Protein AF-A0A9P1DUN0-F1 (afdb_monomer_lite)

Organism: NCBI:txid2562237

Foldseek 3Di:
DLVVLCVVLVADPQGDAPPLLPPQPQLVPDDPQLNSLVRSLVSPPQFFKWWSQDGNVPIDTDSDPQDDQQAASTFMDGPVVSHTQFLCNLCVSLVHPLVPDPPSVVDDSNNSSRCSNPDHRPVVVVVVVVVVVVVVVVVPDDPVCPVVVVVVVPPPPPPPPDPPDPPDDDD

Structure (mmCIF, N/CA/C/O backbone):
data_AF-A0A9P1DUN0-F1
#
_entry.id   AF-A0A9P1DUN0-F1
#
loop_
_atom_site.group_PDB
_atom_site.id
_atom_site.type_symbol
_atom_site.label_atom_id
_atom_site.label_alt_id
_atom_site.label_comp_id
_atom_site.label_asym_id
_atom_site.label_entity_id
_atom_site.label_seq_id
_atom_site.pdbx_PDB_ins_code
_atom_site.Cartn_x
_atom_site.Cartn_y
_atom_site.Cartn_z
_atom_site.occupancy
_atom_site.B_iso_or_equiv
_atom_site.auth_seq_id
_atom_site.auth_comp_id
_atom_site.auth_asym_id
_atom_site.auth_atom_id
_atom_site.pdbx_PDB_model_num
ATOM 1 N N . MET A 1 1 ? -5.520 21.500 12.057 1.00 70.88 1 MET A N 1
ATOM 2 C CA . MET A 1 1 ? -5.064 20.528 11.037 1.00 70.88 1 MET A CA 1
ATOM 3 C C . MET A 1 1 ? -5.754 19.165 11.109 1.00 70.88 1 MET A C 1
ATOM 5 O O . MET A 1 1 ? -6.277 18.750 10.090 1.00 70.88 1 MET A O 1
ATOM 9 N N . HIS A 1 2 ? -5.785 18.433 12.238 1.00 80.19 2 HIS A N 1
ATOM 10 C CA . HIS A 1 2 ? -6.622 17.208 12.333 1.00 80.19 2 HIS A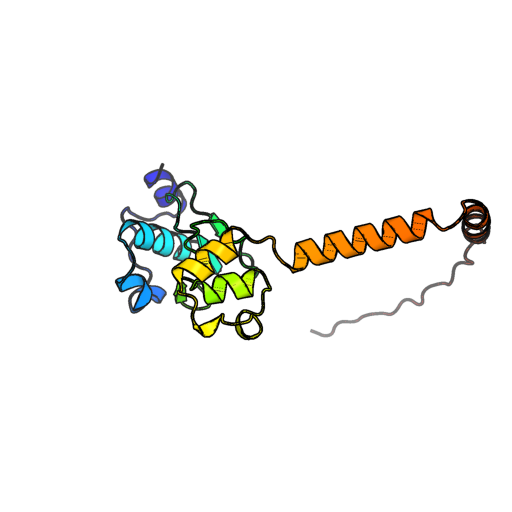 CA 1
ATOM 11 C C . HIS A 1 2 ? -8.112 17.552 12.454 1.00 80.19 2 HIS A C 1
ATOM 13 O O . HIS A 1 2 ? -8.942 16.948 11.783 1.00 80.19 2 HIS A O 1
ATOM 19 N N . MET A 1 3 ? -8.415 18.595 13.234 1.00 87.56 3 MET A N 1
ATOM 20 C CA . MET A 1 3 ? -9.764 19.146 13.386 1.00 87.56 3 MET A CA 1
ATOM 21 C C . MET A 1 3 ? -10.344 19.614 12.048 1.00 87.56 3 MET A C 1
ATOM 23 O O . MET A 1 3 ? -11.469 19.265 11.745 1.00 87.56 3 MET A O 1
ATOM 27 N N . ASP A 1 4 ? -9.552 20.293 11.215 1.00 88.12 4 ASP A N 1
ATOM 28 C CA . ASP A 1 4 ? -9.984 20.827 9.914 1.00 88.12 4 ASP A CA 1
ATOM 29 C C . ASP A 1 4 ? -10.473 19.704 8.979 1.00 88.12 4 ASP A C 1
ATOM 31 O O . ASP A 1 4 ? -11.461 19.857 8.270 1.00 88.12 4 ASP A O 1
ATOM 35 N N . LYS A 1 5 ? -9.811 18.536 9.014 1.00 84.81 5 LYS A N 1
ATOM 36 C CA . LYS A 1 5 ? -10.229 17.362 8.236 1.00 84.81 5 LYS A CA 1
ATOM 37 C C . LYS A 1 5 ? -11.506 16.727 8.791 1.00 84.81 5 LYS A C 1
ATOM 39 O O . LYS A 1 5 ? -12.336 16.246 8.029 1.00 84.81 5 LYS A O 1
ATOM 44 N N . CYS A 1 6 ? -11.662 16.725 10.113 1.00 87.88 6 CYS A N 1
ATOM 45 C CA . CYS A 1 6 ? -12.881 16.246 10.760 1.00 87.88 6 CYS A CA 1
ATOM 46 C C . CYS A 1 6 ? -14.061 17.184 10.478 1.00 87.88 6 CYS A C 1
ATOM 48 O O . CYS A 1 6 ? -15.152 16.712 10.191 1.00 87.88 6 CYS A O 1
ATOM 50 N N . GLU A 1 7 ? -13.823 18.496 10.468 1.00 91.56 7 GLU A N 1
ATOM 51 C CA . GLU A 1 7 ? -14.796 19.525 10.101 1.00 91.56 7 GLU A CA 1
ATOM 52 C C . GLU A 1 7 ? -15.233 19.391 8.635 1.00 91.56 7 GLU A C 1
ATOM 54 O O . GLU A 1 7 ? -16.431 19.389 8.366 1.00 91.56 7 GLU A O 1
ATOM 59 N N . GLU A 1 8 ? -14.294 19.170 7.705 1.00 89.12 8 GLU A N 1
ATOM 60 C CA . GLU A 1 8 ? -14.594 18.884 6.289 1.00 89.12 8 GLU A CA 1
ATOM 61 C C . GLU A 1 8 ? -15.512 17.659 6.132 1.00 89.12 8 GLU A C 1
ATOM 63 O O . GLU A 1 8 ? -16.424 17.652 5.305 1.00 89.12 8 GLU A O 1
ATOM 68 N N . LEU A 1 9 ? -15.283 16.625 6.945 1.00 87.31 9 LEU A N 1
ATOM 69 C CA . LEU A 1 9 ? -16.070 15.392 6.940 1.00 87.31 9 LEU A CA 1
ATOM 70 C C . LEU A 1 9 ? -17.333 15.470 7.815 1.00 87.31 9 LEU A C 1
ATOM 72 O O . LEU A 1 9 ? -18.130 14.533 7.804 1.00 87.31 9 LEU A O 1
ATOM 76 N N . GLY A 1 10 ? -17.533 16.563 8.558 1.00 92.12 10 GLY A N 1
ATOM 77 C CA . GLY A 1 10 ? -18.654 16.736 9.481 1.00 92.12 10 GLY A CA 1
ATOM 78 C C . GLY A 1 10 ? -18.648 15.767 10.668 1.00 92.12 10 GLY A C 1
ATOM 79 O O . GLY A 1 10 ? -19.717 15.387 11.143 1.00 92.12 10 GLY A O 1
ATOM 80 N N . VAL A 1 11 ? -17.470 15.343 11.137 1.00 91.88 11 VAL A N 1
ATOM 81 C CA . VAL A 1 11 ? -17.308 14.374 12.235 1.00 91.88 11 VAL A CA 1
ATOM 82 C C . VAL A 1 11 ? -16.568 14.968 13.432 1.00 91.88 11 VAL A C 1
ATOM 84 O O . VAL A 1 11 ? -15.770 15.895 13.301 1.00 91.88 11 VAL A O 1
ATOM 87 N N . SER A 1 12 ? -16.829 14.435 14.626 1.00 92.56 12 SER A N 1
ATOM 88 C CA . SER A 1 12 ? -16.103 14.803 15.843 1.00 92.56 12 SER A CA 1
ATOM 89 C C . SER A 1 12 ? -14.741 14.118 15.922 1.00 92.56 12 SER A C 1
ATOM 91 O O . SER A 1 12 ? -14.519 13.066 15.327 1.00 92.56 12 SER A O 1
ATOM 93 N N . TRP A 1 13 ? -13.830 14.708 16.699 1.00 88.62 13 TRP A N 1
ATOM 94 C CA . TRP A 1 13 ? -12.563 14.079 17.061 1.00 88.62 13 TRP A CA 1
ATOM 95 C C . TRP A 1 13 ? -12.610 13.549 18.506 1.00 88.62 13 TRP A C 1
ATOM 97 O O . TRP A 1 13 ? -12.984 14.315 19.400 1.00 88.62 13 TRP A O 1
ATOM 107 N N . PRO A 1 14 ? -12.164 12.307 18.775 1.00 90.25 14 PRO A N 1
ATOM 108 C CA . PRO A 1 14 ? -11.759 11.293 17.798 1.00 90.25 14 PRO A CA 1
ATOM 109 C C . PRO A 1 14 ? -12.959 10.790 16.972 1.00 90.25 14 PRO A C 1
ATOM 111 O O . PRO A 1 14 ? -14.091 10.864 17.451 1.00 90.25 14 PRO A O 1
ATOM 114 N N . PRO A 1 15 ? -12.727 10.300 15.741 1.00 91.81 15 PRO A N 1
ATOM 115 C CA . PRO A 1 15 ? -13.791 9.755 14.906 1.00 91.81 15 PRO A CA 1
ATOM 116 C C . PRO A 1 15 ? -14.387 8.503 15.556 1.00 91.81 15 PRO A C 1
ATOM 118 O O . PRO A 1 15 ? -13.647 7.635 16.034 1.00 91.81 15 PRO A O 1
ATOM 121 N N . ASP A 1 16 ? -15.712 8.378 15.518 1.00 94.44 16 ASP A N 1
ATOM 122 C CA . ASP A 1 16 ? -16.377 7.124 15.861 1.00 94.44 16 ASP A CA 1
ATOM 123 C C . ASP A 1 16 ? -15.936 6.014 14.899 1.00 94.44 16 ASP A C 1
ATOM 125 O O . ASP A 1 16 ? -15.639 6.257 13.725 1.00 94.44 16 ASP A O 1
ATOM 129 N N . VAL A 1 17 ? -15.873 4.777 15.397 1.00 95.81 1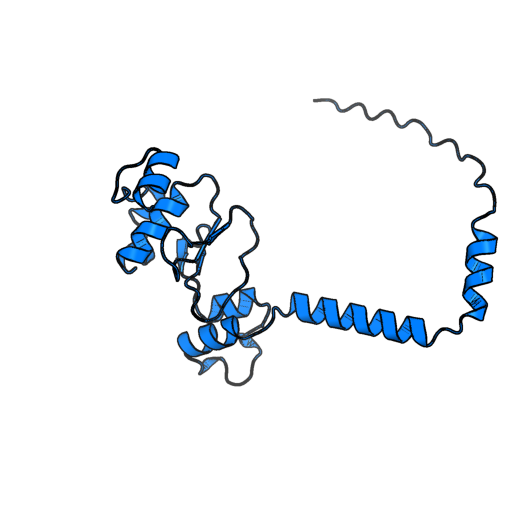7 VAL A N 1
ATOM 130 C CA . VAL A 1 17 ? -15.536 3.622 14.559 1.00 95.81 17 VAL A CA 1
ATOM 131 C C . VAL A 1 17 ? -16.726 3.336 13.643 1.00 95.81 17 VAL A C 1
ATOM 133 O O . VAL A 1 17 ? -17.807 3.046 14.153 1.00 95.81 17 VAL A O 1
ATOM 136 N N . PRO A 1 18 ? -16.562 3.377 12.308 1.00 94.94 18 PRO A N 1
ATOM 137 C CA . PRO A 1 18 ? -17.654 3.053 11.398 1.00 94.94 18 PRO A CA 1
ATOM 138 C C . PRO A 1 18 ? -18.168 1.630 11.634 1.00 94.94 18 PRO A C 1
ATOM 140 O O . PRO A 1 18 ? -17.373 0.722 11.875 1.00 94.94 18 PRO A O 1
ATOM 143 N N . GLU A 1 19 ? -19.478 1.415 11.492 1.00 94.38 19 GLU A N 1
ATOM 144 C CA . GLU A 1 19 ? -20.144 0.122 11.742 1.00 94.38 19 GLU A CA 1
ATOM 145 C C . GLU A 1 19 ? -19.462 -1.042 10.997 1.00 94.38 19 GLU A C 1
ATOM 147 O O . GLU A 1 19 ? -19.213 -2.110 11.555 1.00 94.38 19 GLU A O 1
ATOM 152 N N . VAL A 1 20 ? -19.030 -0.796 9.754 1.00 93.12 20 VAL A N 1
ATOM 153 C CA . VAL A 1 20 ? -18.321 -1.780 8.913 1.00 93.12 20 VAL A CA 1
ATOM 154 C C . VAL A 1 20 ? -16.971 -2.234 9.490 1.00 93.12 20 VAL A C 1
ATOM 156 O O . VAL A 1 20 ? -16.435 -3.264 9.083 1.00 93.12 20 VAL A O 1
ATOM 159 N N . LEU A 1 21 ? -16.408 -1.479 10.435 1.00 96.50 21 LEU A N 1
ATOM 160 C CA . LEU A 1 21 ? -15.127 -1.744 11.083 1.00 96.50 21 LEU A CA 1
ATOM 161 C C . LEU A 1 21 ? -15.243 -2.121 12.567 1.00 96.50 21 LEU A C 1
ATOM 163 O O . LEU A 1 21 ? -14.258 -2.600 13.133 1.00 96.50 21 LEU A O 1
ATOM 167 N N . GLU A 1 22 ? -16.409 -1.965 13.195 1.00 96.25 22 GLU A N 1
ATOM 168 C CA . GLU A 1 22 ? -16.604 -2.178 14.639 1.00 96.25 22 GLU A CA 1
ATOM 169 C C . GLU A 1 22 ? -16.184 -3.592 15.086 1.00 96.25 22 GLU A C 1
ATOM 171 O O . GLU A 1 22 ? -15.513 -3.799 16.105 1.00 96.25 22 GLU A O 1
ATOM 176 N N . ASN A 1 23 ? -16.492 -4.585 14.252 1.00 96.50 23 ASN A N 1
ATOM 177 C CA . ASN A 1 23 ? -16.172 -5.988 14.505 1.00 96.50 23 ASN A CA 1
ATOM 178 C C . ASN A 1 23 ? -14.863 -6.460 13.857 1.00 96.50 23 ASN A C 1
ATOM 180 O O . ASN A 1 23 ? -14.501 -7.631 13.983 1.00 96.50 23 ASN A O 1
ATOM 184 N N . ASN A 1 24 ? -14.111 -5.566 13.214 1.00 97.56 24 ASN A N 1
ATOM 185 C CA . ASN A 1 24 ? -12.894 -5.929 12.505 1.00 97.56 24 ASN A CA 1
ATOM 186 C C . ASN A 1 24 ? -11.743 -6.254 13.481 1.00 97.56 24 ASN A C 1
ATOM 188 O O . ASN A 1 24 ? -11.232 -5.388 14.194 1.00 97.56 24 ASN A O 1
ATOM 192 N N . ALA A 1 25 ? -11.306 -7.516 13.496 1.00 97.12 25 ALA A N 1
ATOM 193 C CA . ALA A 1 25 ? -10.245 -7.988 14.389 1.00 97.12 25 ALA A CA 1
ATOM 194 C C . ALA A 1 25 ? -8.893 -7.295 14.141 1.00 97.12 25 ALA A C 1
ATOM 196 O O . ALA A 1 25 ? -8.178 -6.984 15.093 1.00 97.12 25 ALA A O 1
ATOM 197 N N . TRP A 1 26 ? -8.560 -6.998 12.883 1.00 96.38 26 TRP A N 1
ATOM 198 C CA . TRP A 1 26 ? -7.312 -6.321 12.530 1.00 96.38 26 TRP A CA 1
ATOM 199 C C . TRP A 1 26 ? -7.295 -4.889 13.037 1.00 96.38 26 TRP A C 1
ATOM 201 O O . TRP A 1 26 ? -6.309 -4.471 13.649 1.00 96.38 26 TRP A O 1
ATOM 211 N N . LEU A 1 27 ? -8.406 -4.166 12.869 1.00 97.19 27 LEU A N 1
ATOM 212 C CA . LEU A 1 27 ? -8.515 -2.809 13.385 1.00 97.19 27 LEU A CA 1
ATOM 213 C C . LEU A 1 27 ? -8.341 -2.800 14.903 1.00 97.19 27 LEU A C 1
ATOM 215 O O . LEU A 1 27 ? -7.594 -1.973 15.406 1.00 97.19 27 LEU A O 1
ATOM 219 N N . LYS A 1 28 ? -8.929 -3.755 15.639 1.00 96.38 28 LYS A N 1
ATOM 220 C CA . LYS A 1 28 ? -8.780 -3.853 17.106 1.00 96.38 28 LYS A CA 1
ATOM 221 C C . LYS A 1 28 ? -7.317 -3.964 17.552 1.00 96.38 28 LYS A C 1
ATOM 223 O O . LYS A 1 28 ? -6.957 -3.364 18.568 1.00 96.38 28 LYS A O 1
ATOM 228 N N . THR A 1 29 ? -6.474 -4.645 16.775 1.00 95.62 29 THR A N 1
ATOM 229 C CA . THR A 1 29 ? -5.030 -4.784 17.051 1.00 95.62 29 THR A CA 1
ATOM 230 C C . THR A 1 29 ? -4.176 -3.593 16.608 1.00 95.62 29 THR A C 1
ATOM 232 O O . THR A 1 29 ? -3.023 -3.488 17.020 1.00 95.62 29 THR A O 1
ATOM 235 N N . ALA A 1 30 ? -4.717 -2.683 15.795 1.00 95.88 30 ALA A N 1
ATOM 236 C CA . ALA A 1 30 ? -3.954 -1.568 15.253 1.00 95.88 30 ALA A CA 1
ATOM 237 C C . ALA A 1 30 ? -3.569 -0.531 16.337 1.00 95.88 30 ALA A C 1
ATOM 239 O O . ALA A 1 30 ? -4.314 -0.333 17.311 1.00 95.88 30 ALA A O 1
ATOM 240 N N . PRO A 1 31 ? -2.430 0.171 16.180 1.00 95.75 31 PRO A N 1
ATOM 241 C CA . PRO A 1 31 ? -2.068 1.294 17.042 1.00 95.75 31 PRO A CA 1
ATOM 242 C C . PRO A 1 31 ? -3.149 2.393 17.045 1.00 95.75 31 PRO A C 1
ATOM 244 O O . PRO A 1 31 ? -3.760 2.626 16.002 1.00 95.75 31 PRO A O 1
ATOM 247 N N . PRO A 1 32 ? -3.369 3.125 18.158 1.00 95.50 32 PRO A N 1
ATOM 248 C CA . PRO A 1 32 ? -4.423 4.146 18.253 1.00 95.50 32 PRO A CA 1
ATOM 249 C C . PRO A 1 32 ? -4.420 5.166 17.105 1.00 95.50 32 PRO A C 1
ATOM 251 O O . PRO A 1 32 ? -5.432 5.347 16.439 1.00 95.50 32 PRO A O 1
ATOM 254 N N . ARG A 1 33 ? -3.249 5.729 16.783 1.00 94.81 33 ARG A N 1
ATOM 255 C CA . ARG A 1 33 ? -3.075 6.678 15.669 1.00 94.81 33 ARG A CA 1
ATOM 256 C C . ARG A 1 33 ? -3.492 6.094 14.316 1.00 94.81 33 ARG A C 1
ATOM 258 O O . ARG A 1 33 ? -4.018 6.781 13.452 1.00 94.81 33 ARG A O 1
ATOM 265 N N . GLU A 1 34 ? -3.190 4.822 14.105 1.00 95.94 34 GLU A N 1
ATOM 266 C CA . GLU A 1 34 ? -3.477 4.131 12.853 1.00 95.94 34 GLU A CA 1
ATOM 267 C C . GLU A 1 34 ? -4.966 3.801 12.731 1.00 95.94 34 GLU A C 1
ATOM 269 O O . GLU A 1 34 ? -5.528 3.957 11.649 1.00 95.94 34 GLU A O 1
ATOM 274 N N . LYS A 1 35 ? -5.623 3.468 13.852 1.00 96.38 35 LYS A N 1
ATOM 275 C CA . LYS A 1 35 ? -7.083 3.326 13.921 1.00 96.38 35 LYS A CA 1
ATOM 276 C C . LYS A 1 35 ? -7.788 4.610 13.502 1.00 96.38 35 LYS A C 1
ATOM 278 O O . LYS A 1 35 ? -8.676 4.548 12.665 1.00 96.38 35 LYS A O 1
ATOM 283 N N . GLU A 1 36 ? -7.364 5.757 14.031 1.00 95.44 36 GLU A N 1
ATOM 284 C CA . GLU A 1 36 ? -7.946 7.064 13.690 1.00 95.44 36 GLU A CA 1
ATOM 285 C C . GLU A 1 36 ? -7.879 7.336 12.180 1.00 95.44 36 GLU A C 1
ATOM 287 O O . GLU A 1 36 ? -8.879 7.714 11.570 1.00 95.44 36 GLU A O 1
ATOM 292 N N . ILE A 1 37 ? -6.719 7.082 11.561 1.00 96.12 37 ILE A N 1
ATOM 293 C CA . ILE A 1 37 ? -6.517 7.262 10.116 1.00 96.12 37 ILE A CA 1
ATOM 294 C C . ILE A 1 37 ? -7.424 6.326 9.309 1.00 96.12 37 ILE A C 1
ATOM 296 O O . ILE A 1 37 ? -8.057 6.768 8.352 1.00 96.12 37 ILE A O 1
ATOM 300 N N . VAL A 1 38 ? -7.508 5.047 9.690 1.00 97.00 38 VAL A N 1
ATOM 301 C CA . VAL A 1 38 ? -8.353 4.066 8.992 1.00 97.00 38 VAL A CA 1
ATOM 302 C C . VAL A 1 38 ? -9.839 4.396 9.154 1.00 97.00 38 VAL A C 1
ATOM 304 O O . VAL A 1 38 ? -10.573 4.323 8.171 1.00 97.00 38 VAL A O 1
ATOM 307 N N . CYS A 1 39 ? -10.287 4.802 10.347 1.00 96.56 39 CYS A N 1
ATOM 308 C CA . CYS A 1 39 ? -11.671 5.214 10.589 1.00 96.56 39 CYS A CA 1
ATOM 309 C C . CYS A 1 39 ? -12.048 6.439 9.751 1.00 96.56 39 CYS A C 1
ATOM 311 O O . CYS A 1 39 ? -13.095 6.440 9.113 1.00 96.56 39 CYS A O 1
ATOM 313 N N . LEU A 1 40 ? -11.181 7.451 9.682 1.00 94.88 40 LEU A N 1
ATOM 314 C CA . LEU A 1 40 ? -11.435 8.625 8.843 1.00 94.88 40 LEU A CA 1
ATOM 315 C C . LEU A 1 40 ? -11.444 8.295 7.358 1.00 94.88 40 LEU A C 1
ATOM 317 O O . LEU A 1 40 ? -12.330 8.747 6.641 1.00 94.88 40 LEU A O 1
ATOM 321 N N . ALA A 1 41 ? -10.500 7.475 6.898 1.00 95.25 41 ALA A N 1
ATOM 322 C CA . ALA A 1 41 ? -10.496 7.015 5.517 1.00 95.25 41 ALA A CA 1
ATOM 323 C C . ALA A 1 41 ? -11.760 6.203 5.183 1.00 95.25 41 ALA A C 1
ATOM 325 O O . ALA A 1 41 ? -12.284 6.334 4.088 1.00 95.25 41 ALA A O 1
ATOM 326 N N . ALA A 1 42 ? -12.300 5.419 6.120 1.00 95.69 42 ALA A N 1
ATOM 327 C CA . ALA A 1 42 ? -13.557 4.693 5.924 1.00 95.69 42 ALA A CA 1
ATOM 328 C C . ALA A 1 42 ? -14.793 5.604 5.832 1.00 95.69 42 ALA A C 1
ATOM 330 O O . ALA A 1 42 ? -15.777 5.230 5.194 1.00 95.69 42 ALA A O 1
ATOM 331 N N . LEU A 1 43 ? -14.753 6.780 6.463 1.00 93.31 43 LEU A N 1
ATOM 332 C CA . LEU A 1 43 ? -15.802 7.798 6.354 1.00 93.31 43 LEU A CA 1
ATOM 333 C C . LEU A 1 43 ? -15.735 8.549 5.014 1.00 93.31 43 LEU A C 1
ATOM 335 O O . LEU A 1 43 ? -16.751 9.059 4.535 1.00 93.31 43 LEU A O 1
ATOM 339 N N . GLU A 1 44 ? -14.565 8.590 4.370 1.00 90.81 44 GLU A N 1
ATOM 340 C CA . GLU A 1 44 ? -14.428 9.111 3.012 1.00 90.81 44 GLU A CA 1
ATOM 341 C C . GLU A 1 44 ? -15.091 8.172 1.996 1.00 90.81 44 GLU A C 1
ATOM 343 O O . GLU A 1 44 ? -14.750 6.994 1.853 1.00 90.81 44 GLU A O 1
ATOM 348 N N . LYS A 1 45 ? -16.051 8.710 1.237 1.00 86.12 45 LYS A N 1
ATOM 349 C CA . LYS A 1 45 ? -16.824 7.924 0.270 1.00 86.12 45 LYS A CA 1
ATOM 350 C C . LYS A 1 45 ? -15.915 7.261 -0.766 1.00 86.12 45 LYS A C 1
ATOM 352 O O . LYS A 1 45 ? -15.269 7.928 -1.571 1.00 86.12 45 LYS A O 1
ATOM 357 N N . GLY A 1 46 ? -15.948 5.930 -0.788 1.00 90.56 46 GLY A N 1
ATOM 358 C CA . GLY A 1 46 ? -15.274 5.122 -1.801 1.00 90.56 46 GLY A CA 1
ATOM 359 C C . GLY A 1 46 ? -13.778 4.921 -1.569 1.00 90.56 46 GLY A C 1
ATOM 360 O O . GLY A 1 46 ? -13.089 4.519 -2.506 1.00 90.56 46 GLY A O 1
ATOM 361 N N . ALA A 1 47 ? -13.256 5.182 -0.367 1.00 94.50 47 ALA A N 1
ATOM 362 C CA . ALA A 1 47 ? -11.886 4.809 -0.042 1.00 94.50 47 ALA A CA 1
ATOM 363 C C . ALA A 1 47 ? -11.689 3.291 -0.191 1.00 94.50 47 ALA A C 1
ATOM 365 O O . ALA A 1 47 ? -12.442 2.471 0.331 1.00 94.50 47 ALA A O 1
ATOM 366 N N . THR A 1 48 ? -10.650 2.914 -0.928 1.00 96.69 48 THR A N 1
ATOM 367 C CA . THR A 1 48 ? -10.281 1.511 -1.195 1.00 96.69 48 THR A CA 1
ATOM 368 C C . THR A 1 48 ? -8.954 1.148 -0.539 1.00 96.69 48 THR A C 1
ATOM 370 O O . THR A 1 48 ? -8.772 0.013 -0.093 1.00 96.69 48 THR A O 1
ATOM 373 N N . TRP A 1 49 ? -8.072 2.139 -0.392 1.00 97.50 49 TRP A N 1
ATOM 374 C CA . TRP A 1 49 ? -6.764 2.015 0.236 1.00 97.50 49 TRP A CA 1
ATOM 375 C C . TRP A 1 49 ? -6.470 3.224 1.119 1.00 97.50 49 TRP A C 1
ATOM 377 O O . TRP A 1 49 ? -6.838 4.346 0.763 1.00 97.50 49 TRP A O 1
ATOM 387 N N . VAL A 1 50 ? -5.738 3.002 2.209 1.00 97.00 50 VAL A N 1
ATOM 388 C CA . VAL A 1 50 ? -5.129 4.071 3.013 1.00 97.00 50 VAL A CA 1
ATOM 389 C C . VAL A 1 50 ? -3.746 3.659 3.502 1.00 97.00 50 VAL A C 1
ATOM 391 O O . VAL A 1 50 ? -3.571 2.557 4.018 1.00 97.00 50 VAL A O 1
ATOM 394 N N . ASP A 1 51 ? -2.755 4.536 3.342 1.00 96.81 51 ASP A N 1
ATOM 395 C CA . ASP A 1 51 ? -1.446 4.388 3.990 1.00 96.81 51 ASP A CA 1
ATOM 396 C C . ASP A 1 51 ? -1.425 5.143 5.326 1.00 96.81 51 ASP A C 1
ATOM 398 O O . ASP A 1 51 ? -1.417 6.378 5.360 1.00 96.81 51 ASP A O 1
ATOM 402 N N . SER A 1 52 ? -1.392 4.391 6.428 1.00 96.25 52 SER A N 1
ATOM 403 C CA . SER A 1 52 ? -1.382 4.920 7.797 1.00 96.25 52 SER A CA 1
ATOM 404 C C . SER A 1 52 ? 0.025 5.081 8.391 1.00 96.25 52 SER A C 1
ATOM 406 O O . SER A 1 52 ? 0.173 5.296 9.599 1.00 96.25 52 SER A O 1
ATOM 408 N N . SER A 1 53 ? 1.080 4.971 7.571 1.00 94.50 53 SER A N 1
ATOM 409 C CA . SER A 1 53 ? 2.464 5.210 8.015 1.00 94.50 53 SER A CA 1
ATOM 410 C C . SER A 1 53 ? 2.703 6.669 8.424 1.00 94.50 53 SER A C 1
ATOM 412 O O . SER A 1 53 ? 3.474 6.946 9.351 1.00 94.50 53 SER A O 1
ATOM 414 N N . GLN A 1 54 ? 2.004 7.599 7.770 1.00 91.44 54 GLN A N 1
ATOM 415 C CA . GLN A 1 54 ? 2.089 9.039 8.001 1.00 91.44 54 GLN A CA 1
ATOM 416 C C . GLN A 1 54 ? 1.067 9.521 9.040 1.00 91.44 54 GLN A C 1
ATOM 418 O O . GLN A 1 54 ? 0.246 8.760 9.544 1.00 91.44 54 GLN A O 1
ATOM 423 N N . ASN A 1 55 ? 1.121 10.808 9.387 1.00 90.12 55 ASN A N 1
ATOM 424 C CA . ASN A 1 55 ? 0.045 11.443 10.144 1.00 90.12 55 ASN A CA 1
ATOM 425 C C . ASN A 1 55 ? -1.204 11.611 9.261 1.00 90.12 55 ASN A C 1
ATOM 427 O O . ASN A 1 55 ? -1.097 11.728 8.048 1.00 90.12 55 ASN A O 1
ATOM 431 N N . ILE A 1 56 ? -2.385 11.686 9.868 1.00 88.56 56 ILE A N 1
ATOM 432 C CA . ILE A 1 56 ? -3.683 11.925 9.203 1.00 88.56 56 ILE A CA 1
ATOM 433 C C . ILE A 1 56 ? -3.659 13.067 8.165 1.00 88.56 56 ILE A C 1
ATOM 435 O O . ILE A 1 56 ? -4.311 12.959 7.136 1.00 88.56 56 ILE A O 1
ATOM 439 N N . THR A 1 57 ? -2.877 14.135 8.362 1.00 86.25 57 THR A N 1
ATOM 440 C CA . THR A 1 57 ? -2.808 15.256 7.401 1.00 86.25 57 THR A CA 1
ATOM 441 C C . THR A 1 57 ? -1.988 14.950 6.151 1.00 86.25 57 THR A C 1
ATOM 443 O O . THR A 1 57 ? -2.063 15.691 5.175 1.00 86.25 57 THR A O 1
ATOM 446 N N . ARG A 1 58 ? -1.187 13.882 6.175 1.00 87.50 58 ARG A N 1
ATOM 447 C CA . ARG A 1 58 ? -0.394 13.391 5.039 1.00 87.50 58 ARG A CA 1
ATOM 448 C C . ARG A 1 58 ? -0.754 11.964 4.640 1.00 87.50 58 ARG A C 1
ATOM 450 O O . ARG A 1 58 ? -0.164 11.448 3.689 1.00 87.50 58 ARG A O 1
ATOM 457 N N . ALA A 1 59 ? -1.666 11.325 5.369 1.00 88.50 59 ALA A N 1
ATOM 458 C CA . ALA A 1 59 ? -2.170 10.006 5.049 1.00 88.50 59 ALA A CA 1
ATOM 459 C C . ALA A 1 59 ? -2.762 10.054 3.642 1.00 88.50 59 ALA A C 1
ATOM 461 O O . ALA A 1 59 ? -3.477 10.989 3.274 1.00 88.50 59 ALA A O 1
ATOM 462 N N . ARG A 1 60 ? -2.382 9.077 2.824 1.00 86.56 60 ARG A N 1
ATOM 463 C CA . ARG A 1 60 ? -2.810 9.013 1.431 1.00 86.56 60 ARG A CA 1
ATOM 464 C C . ARG A 1 60 ? -3.940 8.015 1.331 1.00 86.56 60 ARG A C 1
ATOM 466 O O . ARG A 1 60 ? -3.717 6.821 1.530 1.00 86.56 60 ARG A O 1
ATOM 473 N N . ASN A 1 61 ? -5.109 8.517 0.966 1.00 90.44 61 ASN A N 1
ATOM 474 C CA . ASN A 1 61 ? -6.269 7.701 0.661 1.00 90.44 61 ASN A CA 1
ATOM 475 C C . ASN A 1 61 ? -6.393 7.585 -0.858 1.00 90.44 61 ASN A C 1
ATOM 477 O O . ASN A 1 61 ? -6.122 8.535 -1.596 1.00 90.44 61 ASN A O 1
ATOM 481 N N . SER A 1 62 ? -6.780 6.408 -1.336 1.00 92.06 62 SER A N 1
ATOM 482 C CA . SER A 1 62 ? -7.088 6.187 -2.747 1.00 92.06 62 SER A CA 1
ATOM 483 C C . SER A 1 62 ? -8.523 5.710 -2.880 1.00 92.06 62 SER A C 1
ATOM 485 O O . SER A 1 62 ? -8.930 4.744 -2.233 1.00 92.06 62 SER A O 1
ATOM 487 N N . THR A 1 63 ? -9.276 6.347 -3.771 1.00 91.69 63 THR A N 1
ATOM 488 C CA . THR A 1 63 ? -10.588 5.870 -4.236 1.00 91.69 63 THR A CA 1
ATOM 489 C C . THR A 1 63 ? -10.473 4.988 -5.482 1.00 91.69 63 THR A C 1
ATOM 491 O O . THR A 1 63 ? -11.459 4.433 -5.966 1.00 91.69 63 THR A O 1
ATOM 494 N N . LYS A 1 64 ? -9.259 4.842 -6.029 1.00 91.62 64 LYS A N 1
ATOM 495 C CA . LYS A 1 64 ? -8.996 4.014 -7.209 1.00 91.62 64 LYS A CA 1
ATOM 496 C C . LYS A 1 64 ? -8.871 2.552 -6.808 1.00 91.62 64 LYS A C 1
ATOM 498 O O . LYS A 1 64 ? -8.186 2.232 -5.848 1.00 91.62 64 LYS A O 1
ATOM 503 N N . LYS A 1 65 ? -9.395 1.656 -7.649 1.00 89.94 65 LYS A N 1
ATOM 504 C CA . LYS A 1 65 ? -9.259 0.198 -7.477 1.00 89.94 65 LYS A CA 1
ATOM 505 C C . LYS A 1 65 ? -7.797 -0.284 -7.451 1.00 89.94 65 LYS A C 1
ATOM 507 O O . LYS A 1 65 ? -7.519 -1.350 -6.916 1.00 89.94 65 LYS A O 1
ATOM 512 N N . SER A 1 66 ? -6.864 0.489 -8.010 1.00 89.75 66 SER A N 1
ATOM 513 C CA . SER A 1 66 ? -5.428 0.204 -7.976 1.00 89.75 66 SER A CA 1
ATOM 514 C C . SER A 1 66 ? -4.810 0.557 -6.621 1.00 89.75 66 SER A C 1
ATOM 516 O O . SER A 1 66 ? -5.017 1.669 -6.123 1.00 89.75 66 SER A O 1
ATOM 518 N N . ALA A 1 67 ? -3.984 -0.342 -6.084 1.00 90.81 67 ALA A N 1
ATOM 519 C CA . ALA A 1 67 ? -3.165 -0.047 -4.915 1.00 90.81 67 ALA A CA 1
ATOM 520 C C . ALA A 1 67 ? -2.218 1.141 -5.188 1.00 90.81 67 ALA A C 1
ATOM 522 O O . ALA A 1 67 ? -1.741 1.298 -6.319 1.00 90.81 67 ALA A O 1
ATOM 523 N N . PRO A 1 68 ? -1.946 1.994 -4.185 1.00 91.31 68 PRO A N 1
ATOM 524 C CA . PRO A 1 68 ? -0.940 3.040 -4.311 1.00 91.31 68 PRO A CA 1
ATOM 525 C C . PRO A 1 68 ? 0.467 2.438 -4.418 1.00 91.31 68 PRO A C 1
ATOM 527 O O . PRO A 1 68 ? 0.690 1.269 -4.103 1.00 91.31 68 PRO A O 1
ATOM 530 N N . THR A 1 69 ? 1.433 3.261 -4.829 1.00 90.81 69 THR A N 1
ATOM 531 C CA . THR A 1 69 ? 2.849 2.882 -4.826 1.00 90.81 69 THR A CA 1
ATOM 532 C C . THR A 1 69 ? 3.273 2.441 -3.428 1.00 90.81 69 THR A C 1
ATOM 534 O O . THR A 1 69 ? 3.120 3.193 -2.464 1.00 90.81 69 THR A O 1
ATOM 537 N N . VAL A 1 70 ? 3.819 1.231 -3.331 1.00 94.94 70 VAL A N 1
ATOM 538 C CA . VAL A 1 70 ? 4.392 0.698 -2.095 1.00 94.94 70 VAL A CA 1
ATOM 539 C C . VAL A 1 70 ? 5.730 1.398 -1.858 1.00 94.94 70 VAL A C 1
ATOM 541 O O . VAL A 1 70 ? 6.605 1.377 -2.718 1.00 94.94 70 VAL A O 1
ATOM 544 N N . LEU A 1 71 ? 5.862 2.058 -0.707 1.00 93.56 71 LEU A N 1
ATOM 545 C CA . LEU A 1 71 ? 7.064 2.791 -0.301 1.00 93.56 71 LEU A CA 1
ATOM 546 C C . LEU A 1 71 ? 7.724 2.109 0.907 1.00 93.56 71 LEU A C 1
ATOM 548 O O . LEU A 1 71 ? 7.035 1.396 1.649 1.00 93.56 71 LEU A O 1
ATOM 552 N N . PRO A 1 72 ? 9.024 2.349 1.163 1.00 94.06 72 PRO A N 1
ATOM 553 C CA . PRO A 1 72 ? 9.680 1.852 2.367 1.00 94.06 72 PRO A CA 1
ATOM 554 C C . PRO A 1 72 ? 8.937 2.308 3.628 1.00 94.06 72 PRO A C 1
ATOM 556 O O . PRO A 1 72 ? 8.625 3.488 3.788 1.00 94.06 72 PRO A O 1
ATOM 559 N N . GLY A 1 73 ? 8.630 1.361 4.517 1.00 93.44 73 GLY A N 1
ATOM 560 C CA . GLY A 1 73 ? 7.931 1.630 5.777 1.00 93.44 73 GLY A CA 1
ATOM 561 C C . GLY A 1 73 ? 6.440 1.978 5.653 1.00 93.44 73 GLY A C 1
ATOM 562 O O . GLY A 1 73 ? 5.845 2.401 6.648 1.00 93.44 73 GLY A O 1
ATOM 563 N N . CYS A 1 74 ? 5.821 1.814 4.477 1.00 95.44 74 CYS A N 1
ATOM 564 C CA . CYS A 1 74 ? 4.383 2.044 4.330 1.00 95.44 74 CYS A CA 1
ATOM 565 C C . CYS A 1 74 ? 3.555 1.062 5.182 1.00 95.44 74 CYS A C 1
ATOM 567 O O . CYS A 1 74 ? 3.948 -0.083 5.416 1.00 95.44 74 CYS A O 1
ATOM 569 N N . ARG A 1 75 ? 2.388 1.517 5.652 1.00 96.25 75 ARG A N 1
ATOM 570 C CA . ARG A 1 75 ? 1.418 0.696 6.393 1.00 96.25 75 ARG A CA 1
ATOM 571 C C . ARG A 1 75 ? 0.090 0.765 5.674 1.00 96.25 75 ARG A C 1
ATOM 573 O O . ARG A 1 75 ? -0.783 1.564 6.000 1.00 96.25 75 ARG A O 1
ATOM 580 N N . LEU A 1 76 ? -0.014 -0.053 4.636 1.00 97.38 76 LEU A N 1
ATOM 581 C CA . LEU A 1 76 ? -1.122 -0.002 3.699 1.00 97.38 76 LEU A CA 1
ATOM 582 C C . LEU A 1 76 ? -2.297 -0.850 4.197 1.00 97.38 76 LEU A C 1
ATOM 584 O O . LEU A 1 76 ? -2.182 -2.068 4.322 1.00 97.38 76 LEU A O 1
ATOM 588 N N . TRP A 1 77 ? -3.433 -0.215 4.457 1.00 97.81 77 TRP A N 1
ATOM 589 C CA . TRP A 1 77 ? -4.708 -0.870 4.732 1.00 97.81 77 TRP A CA 1
ATOM 590 C C . TRP A 1 77 ? -5.524 -0.994 3.444 1.00 97.81 77 TRP A C 1
ATOM 592 O O . TRP A 1 77 ? -5.629 -0.037 2.673 1.00 97.81 77 TRP A O 1
ATOM 602 N N . SER A 1 78 ? -6.131 -2.162 3.228 1.00 97.56 78 SER A N 1
ATOM 603 C CA . SER A 1 78 ? -7.093 -2.387 2.146 1.00 97.56 78 SER A CA 1
ATOM 604 C C . SER A 1 78 ? -8.499 -2.502 2.715 1.00 97.56 78 SER A C 1
ATOM 606 O O . SER A 1 78 ? -8.763 -3.397 3.520 1.00 97.56 78 SER A O 1
ATOM 608 N N . PHE A 1 79 ? -9.421 -1.660 2.252 1.00 96.69 79 PHE A N 1
ATOM 609 C CA . PHE A 1 79 ? -10.834 -1.762 2.632 1.00 96.69 79 PHE A CA 1
ATOM 610 C C . PHE A 1 79 ? -11.526 -2.965 1.988 1.00 96.69 79 PHE A C 1
ATOM 612 O O . PHE A 1 79 ? -12.456 -3.511 2.570 1.00 96.69 79 PHE A O 1
ATOM 619 N N . GLN A 1 80 ? -11.031 -3.435 0.839 1.00 95.31 80 GLN A N 1
ATOM 620 C CA . GLN A 1 80 ? -11.555 -4.635 0.187 1.00 95.31 80 GLN A CA 1
ATOM 621 C C . GLN A 1 80 ? -11.216 -5.912 0.968 1.00 95.31 80 GLN A C 1
ATOM 623 O O . GLN A 1 80 ? -12.041 -6.816 1.059 1.00 95.31 80 GLN A O 1
ATOM 628 N N . VAL A 1 81 ? -10.004 -5.994 1.527 1.00 96.31 81 VAL A N 1
ATOM 629 C CA . VAL A 1 81 ? -9.567 -7.156 2.326 1.00 96.31 81 VAL A CA 1
ATOM 630 C C . VAL A 1 81 ? -9.916 -6.982 3.810 1.00 96.31 81 VAL A C 1
ATOM 632 O O . VAL A 1 81 ? -10.001 -7.961 4.546 1.00 96.31 81 VAL A O 1
ATOM 635 N N . GLY A 1 82 ? -10.109 -5.742 4.269 1.00 97.00 82 GLY A N 1
ATOM 636 C CA . GLY A 1 82 ? -10.419 -5.416 5.659 1.00 97.00 82 GLY A CA 1
ATOM 637 C C . GLY A 1 82 ? -9.240 -5.614 6.614 1.00 97.00 82 GLY A C 1
ATOM 638 O O . GLY A 1 82 ? -9.452 -6.021 7.756 1.00 97.00 82 GLY A O 1
ATOM 639 N N . ARG A 1 83 ? -8.000 -5.391 6.158 1.00 97.75 83 ARG A N 1
ATOM 640 C CA . ARG A 1 83 ? -6.786 -5.508 6.987 1.00 97.75 83 ARG A CA 1
ATOM 641 C C . ARG A 1 83 ? -5.593 -4.746 6.412 1.00 97.75 83 ARG A C 1
ATOM 643 O O . ARG A 1 83 ? -5.606 -4.334 5.251 1.00 97.75 83 ARG A O 1
ATOM 650 N N . TYR A 1 84 ? -4.526 -4.654 7.205 1.00 97.56 84 TYR A N 1
ATOM 651 C CA . TYR A 1 84 ? -3.200 -4.274 6.721 1.00 97.56 84 TYR A CA 1
ATOM 652 C C . TYR A 1 84 ? -2.621 -5.323 5.773 1.00 97.56 84 TYR A C 1
ATOM 654 O O . TYR A 1 84 ? -2.789 -6.530 5.976 1.00 97.56 84 TYR A O 1
ATOM 662 N N . MET A 1 85 ? -1.937 -4.849 4.736 1.00 97.69 85 MET A N 1
ATOM 663 C CA . MET A 1 85 ? -1.170 -5.683 3.820 1.00 97.69 85 MET A CA 1
ATOM 664 C C . MET A 1 85 ? 0.073 -6.209 4.531 1.00 97.69 85 MET A C 1
ATOM 666 O O . MET A 1 85 ? 0.795 -5.457 5.183 1.00 97.69 85 MET A O 1
ATOM 670 N N . THR A 1 86 ? 0.308 -7.511 4.404 1.00 97.38 86 THR A N 1
ATOM 671 C CA . THR A 1 86 ? 1.536 -8.155 4.885 1.00 97.38 86 THR A CA 1
ATOM 672 C C . THR A 1 86 ? 2.689 -7.838 3.937 1.00 97.38 86 THR A C 1
ATOM 674 O O . THR A 1 86 ? 2.457 -7.505 2.773 1.00 97.38 86 THR A O 1
ATOM 677 N N . GLY A 1 87 ? 3.937 -7.998 4.371 1.00 97.44 87 GLY A N 1
ATOM 678 C CA . GLY A 1 87 ? 5.097 -7.865 3.486 1.00 97.44 87 GLY A CA 1
ATOM 679 C C . GLY A 1 87 ? 5.008 -8.765 2.249 1.00 97.44 87 GLY A C 1
ATOM 680 O O . GLY A 1 87 ? 5.397 -8.362 1.153 1.00 97.44 87 GLY A O 1
ATOM 681 N N . ARG A 1 88 ? 4.413 -9.957 2.384 1.00 97.19 88 ARG A N 1
ATOM 682 C CA . ARG A 1 88 ? 4.132 -10.842 1.239 1.00 97.19 88 ARG A CA 1
ATOM 683 C C . ARG A 1 88 ? 3.096 -10.252 0.280 1.00 97.19 88 ARG A C 1
ATOM 685 O O . ARG A 1 88 ? 3.278 -10.342 -0.931 1.00 97.19 88 ARG A O 1
ATOM 692 N N . ASP A 1 89 ? 2.032 -9.637 0.799 1.00 97.38 89 ASP A N 1
ATOM 693 C CA . ASP A 1 89 ? 1.038 -8.944 -0.032 1.00 97.38 89 ASP A CA 1
ATOM 694 C C . ASP A 1 89 ? 1.675 -7.762 -0.774 1.00 97.38 89 ASP A C 1
ATOM 696 O O . ASP A 1 89 ? 1.441 -7.588 -1.968 1.00 97.38 89 ASP A O 1
ATOM 700 N N . LEU A 1 90 ? 2.534 -6.993 -0.096 1.00 97.62 90 LEU A N 1
ATOM 701 C CA . LEU A 1 90 ? 3.249 -5.860 -0.687 1.00 97.62 90 LEU A CA 1
ATOM 702 C C . LEU A 1 90 ? 4.184 -6.293 -1.829 1.00 97.62 90 LEU A C 1
ATOM 704 O O . LEU A 1 90 ? 4.199 -5.647 -2.877 1.00 97.62 90 LEU A O 1
ATOM 708 N N . MET A 1 91 ? 4.901 -7.414 -1.682 1.00 97.31 91 MET A N 1
ATOM 709 C CA . MET A 1 91 ? 5.708 -7.991 -2.770 1.00 97.31 91 MET A CA 1
ATOM 710 C C . MET A 1 91 ? 4.851 -8.336 -3.995 1.00 97.31 91 MET A C 1
ATOM 712 O O . MET A 1 91 ? 5.220 -8.004 -5.124 1.00 97.31 91 MET A O 1
ATOM 716 N N . ARG A 1 92 ? 3.671 -8.938 -3.780 1.00 95.81 92 ARG A N 1
ATOM 717 C CA . ARG A 1 92 ? 2.731 -9.250 -4.868 1.00 95.81 92 ARG A CA 1
ATOM 718 C C . ARG A 1 92 ? 2.166 -7.990 -5.522 1.00 95.81 92 ARG A C 1
ATOM 720 O O . ARG A 1 92 ? 2.043 -7.963 -6.741 1.00 95.81 92 ARG A O 1
ATOM 727 N N . LEU A 1 93 ? 1.876 -6.938 -4.751 1.00 95.81 93 LEU A N 1
ATOM 728 C CA . LEU A 1 93 ? 1.433 -5.644 -5.291 1.00 95.81 93 LEU A CA 1
ATOM 729 C C . LEU A 1 93 ? 2.498 -4.984 -6.179 1.00 95.81 93 LEU A C 1
ATOM 731 O O . LEU A 1 93 ? 2.158 -4.356 -7.177 1.00 95.81 93 LEU A O 1
ATOM 735 N N . GLN A 1 94 ? 3.780 -5.174 -5.865 1.00 95.50 94 GLN A N 1
ATOM 736 C CA . GLN A 1 94 ? 4.896 -4.750 -6.720 1.00 95.50 94 GLN A CA 1
ATOM 737 C C . GLN A 1 94 ? 5.115 -5.677 -7.938 1.00 95.50 94 GLN A C 1
ATOM 739 O O . GLN A 1 94 ? 5.956 -5.404 -8.799 1.00 95.50 94 GLN A O 1
ATOM 744 N N . GLY A 1 95 ? 4.336 -6.758 -8.042 1.00 95.56 95 GLY A N 1
ATOM 745 C CA . GLY A 1 95 ? 4.379 -7.759 -9.107 1.00 95.56 95 GLY A CA 1
ATOM 746 C C . GLY A 1 95 ? 5.552 -8.735 -9.000 1.00 95.56 95 GLY A C 1
ATOM 747 O O . GLY A 1 95 ? 5.957 -9.317 -10.001 1.00 95.56 95 GLY A O 1
ATOM 748 N N . TYR A 1 96 ? 6.093 -8.935 -7.794 1.00 94.88 96 TYR A N 1
ATOM 749 C CA . TYR A 1 96 ? 7.091 -9.971 -7.540 1.00 94.88 96 TYR A CA 1
ATOM 750 C C . TYR A 1 96 ? 6.408 -11.255 -7.040 1.00 94.88 96 TYR A C 1
ATOM 752 O O . TYR A 1 96 ? 5.825 -11.253 -5.950 1.00 94.88 96 TYR A O 1
ATOM 760 N N . PRO A 1 97 ? 6.484 -12.369 -7.794 1.00 92.50 97 PRO A N 1
ATOM 761 C CA . PRO A 1 97 ? 5.927 -13.655 -7.383 1.00 92.50 97 PRO A CA 1
ATOM 762 C C . PRO A 1 97 ? 6.792 -14.276 -6.278 1.00 92.50 97 PRO A C 1
ATOM 764 O O . PRO A 1 97 ? 7.692 -15.074 -6.549 1.00 92.50 97 PRO A O 1
ATOM 767 N N . ILE A 1 98 ? 6.545 -13.886 -5.024 1.00 94.50 98 ILE A N 1
ATOM 768 C CA . ILE A 1 98 ? 7.359 -14.279 -3.865 1.00 94.50 98 ILE A CA 1
ATOM 769 C C . ILE A 1 98 ? 7.527 -15.798 -3.747 1.00 94.50 98 ILE A C 1
ATOM 771 O O . ILE A 1 98 ? 8.603 -16.266 -3.393 1.00 94.50 98 ILE A O 1
ATOM 775 N N . GLU A 1 99 ? 6.512 -16.580 -4.103 1.00 94.00 99 GLU A N 1
ATOM 776 C CA . GLU A 1 99 ? 6.528 -18.047 -4.059 1.00 94.00 99 GLU A CA 1
ATOM 777 C C . GLU A 1 99 ? 7.552 -18.672 -5.015 1.00 94.00 99 GLU A C 1
ATOM 779 O O . GLU A 1 99 ? 7.975 -19.804 -4.803 1.00 94.00 99 GLU A O 1
ATOM 784 N N . SER A 1 100 ? 7.957 -17.940 -6.055 1.00 94.50 100 SER A N 1
ATOM 785 C CA . SER A 1 100 ? 8.943 -18.395 -7.040 1.00 94.50 100 SER A CA 1
ATOM 786 C C . SER A 1 100 ? 10.383 -18.027 -6.674 1.00 94.50 100 SER A C 1
ATOM 788 O O . SER A 1 100 ? 11.325 -18.533 -7.283 1.00 94.50 100 SER A O 1
ATOM 790 N N . LEU A 1 101 ? 10.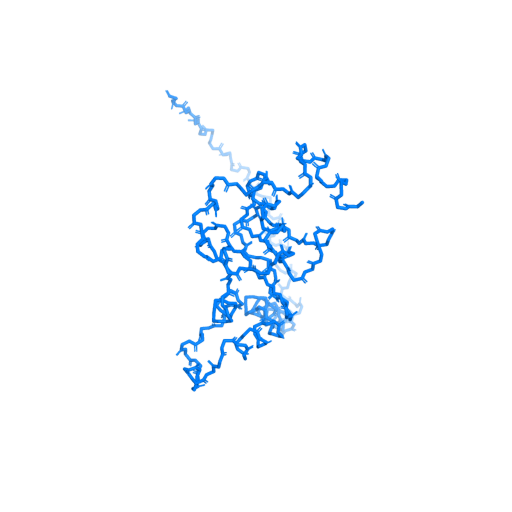568 -17.146 -5.684 1.00 93.88 101 LEU A N 1
ATOM 791 C CA . LEU A 1 101 ? 11.890 -16.699 -5.266 1.00 93.88 101 LEU A CA 1
ATOM 792 C C . LEU A 1 101 ? 12.569 -17.778 -4.400 1.00 93.88 101 LEU A C 1
ATOM 794 O O . LEU A 1 101 ? 11.947 -18.289 -3.463 1.00 93.88 101 LEU A O 1
ATOM 798 N N . PRO A 1 102 ? 13.845 -18.118 -4.666 1.00 95.94 102 PRO A N 1
ATOM 799 C CA . PRO A 1 102 ? 14.591 -19.071 -3.851 1.00 95.94 102 PRO A CA 1
ATOM 800 C C . PRO A 1 102 ? 14.606 -18.661 -2.376 1.00 95.94 102 PRO A C 1
ATOM 802 O O . PRO A 1 102 ? 14.801 -17.491 -2.052 1.00 95.94 102 PRO A O 1
ATOM 805 N N . ASP A 1 103 ? 14.395 -19.629 -1.482 1.00 96.25 103 ASP A N 1
ATOM 806 C CA . ASP A 1 103 ? 14.395 -19.439 -0.024 1.00 96.25 103 ASP A CA 1
ATOM 807 C C . ASP A 1 103 ? 13.366 -18.433 0.533 1.00 96.25 103 ASP A C 1
ATOM 809 O O . ASP A 1 103 ? 13.376 -18.146 1.733 1.00 96.25 103 ASP A O 1
ATOM 813 N N . SER A 1 104 ? 12.412 -17.955 -0.271 1.00 95.38 104 SER A N 1
ATOM 814 C CA . SER A 1 104 ? 11.437 -16.939 0.152 1.00 95.38 104 SER A CA 1
ATOM 815 C C . SER A 1 104 ? 10.498 -17.386 1.273 1.00 95.38 104 SER A C 1
ATOM 817 O O . SER A 1 104 ? 9.937 -16.567 2.005 1.00 95.38 104 SER A O 1
ATOM 819 N N . ALA A 1 105 ? 10.329 -18.696 1.459 1.00 95.81 105 ALA A N 1
ATOM 820 C CA . ALA A 1 105 ? 9.596 -19.265 2.585 1.00 95.81 105 ALA A CA 1
ATOM 821 C C . ALA A 1 105 ? 10.251 -18.934 3.941 1.00 95.81 105 ALA A C 1
ATOM 823 O O . ALA A 1 105 ? 9.553 -18.858 4.949 1.00 95.81 105 ALA A O 1
ATOM 824 N N . LYS A 1 106 ? 11.572 -18.704 3.965 1.00 97.19 106 LYS A N 1
ATOM 825 C CA . LYS A 1 106 ? 12.342 -18.386 5.178 1.00 97.19 106 LYS A CA 1
ATOM 826 C C . LYS A 1 106 ? 12.323 -16.896 5.520 1.00 97.19 106 LYS A C 1
ATOM 828 O O . LYS A 1 106 ? 12.753 -16.521 6.608 1.00 97.19 106 LYS A O 1
ATOM 833 N N . TRP A 1 107 ? 11.867 -16.042 4.605 1.00 97.19 107 TRP A N 1
ATOM 834 C CA . TRP A 1 107 ? 11.846 -14.602 4.829 1.00 97.19 107 TRP A CA 1
ATOM 835 C C . TRP A 1 107 ? 10.728 -14.225 5.794 1.00 97.19 107 TRP A C 1
ATOM 837 O O . TRP A 1 107 ? 9.572 -14.639 5.643 1.00 97.19 107 TRP A O 1
ATOM 847 N N . SER A 1 108 ? 11.089 -13.409 6.781 1.00 97.44 108 SER A N 1
ATOM 848 C CA . SER A 1 108 ? 10.131 -12.798 7.697 1.00 97.44 108 SER A CA 1
ATOM 849 C C . SER A 1 108 ? 9.255 -11.779 6.971 1.00 97.44 108 SER A C 1
ATOM 851 O O . SER A 1 108 ? 9.630 -11.235 5.929 1.00 97.44 108 SER A O 1
ATOM 853 N N . ASP A 1 109 ? 8.095 -11.476 7.551 1.00 96.88 109 ASP A N 1
ATOM 854 C CA . ASP A 1 109 ? 7.190 -10.478 6.982 1.00 96.88 109 ASP A CA 1
ATOM 855 C C . ASP A 1 109 ? 7.849 -9.094 6.876 1.00 96.88 109 ASP A C 1
ATOM 857 O O . ASP A 1 109 ? 7.742 -8.429 5.850 1.00 96.88 109 ASP A O 1
ATOM 861 N N . HIS A 1 110 ? 8.636 -8.715 7.889 1.00 96.19 110 HIS A N 1
ATOM 862 C CA . HIS A 1 110 ? 9.398 -7.467 7.902 1.00 96.19 110 HIS A CA 1
ATOM 863 C C . HIS A 1 110 ? 10.407 -7.387 6.749 1.00 96.19 110 HIS A C 1
ATOM 865 O O . HIS A 1 110 ? 10.484 -6.367 6.073 1.00 96.19 110 HIS A O 1
ATOM 871 N N . GLN A 1 111 ? 11.163 -8.462 6.491 1.00 96.69 111 GLN A N 1
ATOM 872 C CA . GLN A 1 111 ? 12.092 -8.513 5.354 1.00 96.69 111 GLN A CA 1
ATOM 873 C C . GLN A 1 111 ? 11.353 -8.392 4.019 1.00 96.69 111 GLN A C 1
ATOM 875 O O . GLN A 1 111 ? 11.814 -7.687 3.128 1.00 96.69 111 GLN A O 1
ATOM 880 N N . CYS A 1 112 ? 10.191 -9.039 3.885 1.00 97.69 112 CYS A N 1
ATOM 881 C CA . CYS A 1 112 ? 9.378 -8.931 2.674 1.00 97.69 112 CYS A CA 1
ATOM 882 C C . CYS A 1 112 ? 8.852 -7.503 2.472 1.00 97.69 112 CYS A C 1
ATOM 884 O O . CYS A 1 112 ? 8.892 -6.994 1.357 1.00 97.69 112 CYS A O 1
ATOM 886 N N . ALA A 1 113 ? 8.385 -6.849 3.538 1.00 97.00 113 ALA A N 1
ATOM 887 C CA . ALA A 1 113 ? 7.895 -5.474 3.479 1.00 97.00 113 ALA A CA 1
ATOM 888 C C . ALA A 1 113 ? 9.010 -4.480 3.117 1.00 97.00 113 ALA A C 1
ATOM 890 O O . ALA A 1 113 ? 8.797 -3.592 2.292 1.00 97.00 113 ALA A O 1
ATOM 891 N N . ASP A 1 114 ? 10.202 -4.654 3.693 1.00 96.56 114 ASP A N 1
ATOM 892 C CA . ASP A 1 114 ? 11.369 -3.821 3.393 1.00 96.56 114 ASP A CA 1
ATOM 893 C C . ASP A 1 114 ? 11.829 -3.993 1.935 1.00 96.56 114 ASP A C 1
ATOM 895 O O . ASP A 1 114 ? 12.015 -3.010 1.216 1.00 96.56 114 ASP A O 1
ATOM 899 N N . LEU A 1 115 ? 11.905 -5.236 1.445 1.00 96.50 115 LEU A N 1
ATOM 900 C CA . LEU A 1 115 ? 12.186 -5.514 0.032 1.00 96.50 115 LEU A CA 1
ATOM 901 C C . LEU A 1 115 ? 11.130 -4.895 -0.893 1.00 96.50 115 LEU A C 1
ATOM 903 O O . LEU A 1 115 ? 11.488 -4.238 -1.868 1.00 96.50 115 LEU A O 1
ATOM 907 N N . ALA A 1 116 ? 9.841 -5.047 -0.576 1.00 96.94 116 ALA A N 1
ATOM 908 C CA . ALA A 1 116 ? 8.752 -4.504 -1.387 1.00 96.94 116 ALA A CA 1
ATOM 909 C C . ALA A 1 116 ? 8.773 -2.971 -1.460 1.00 96.94 116 ALA A C 1
ATOM 911 O O . ALA A 1 116 ? 8.463 -2.400 -2.504 1.00 96.94 116 ALA A O 1
ATOM 912 N N . GLY A 1 117 ? 9.134 -2.301 -0.363 1.00 96.12 117 GLY A N 1
ATOM 913 C CA . GLY A 1 117 ? 9.253 -0.847 -0.324 1.00 96.12 117 GLY A CA 1
ATOM 914 C C . GLY A 1 117 ? 10.437 -0.311 -1.130 1.00 96.12 117 GLY A C 1
ATOM 915 O O . GLY A 1 117 ? 10.332 0.764 -1.711 1.00 96.12 117 GLY A O 1
ATOM 916 N N . ASN A 1 118 ? 11.548 -1.051 -1.182 1.00 96.12 118 ASN A N 1
ATOM 917 C CA . ASN A 1 118 ? 12.752 -0.647 -1.915 1.00 96.12 118 ASN A CA 1
ATOM 918 C C . ASN A 1 118 ? 12.753 -1.084 -3.391 1.00 96.12 118 ASN A C 1
ATOM 920 O O . ASN A 1 118 ? 13.533 -0.560 -4.187 1.00 96.12 118 ASN A O 1
ATOM 924 N N . ALA A 1 119 ? 11.907 -2.041 -3.772 1.00 94.38 119 ALA A N 1
ATOM 925 C CA . ALA A 1 119 ? 11.814 -2.515 -5.144 1.00 94.38 119 ALA A CA 1
ATOM 926 C C . ALA A 1 119 ? 11.024 -1.545 -6.040 1.00 94.38 119 ALA A C 1
ATOM 928 O O . ALA A 1 119 ? 9.986 -1.005 -5.655 1.00 94.38 119 ALA A O 1
ATOM 929 N N . PHE A 1 120 ? 11.470 -1.385 -7.288 1.00 93.44 120 PHE A N 1
ATOM 930 C CA . PHE A 1 120 ? 10.628 -0.799 -8.331 1.00 93.44 120 PHE A CA 1
ATOM 931 C C . PHE A 1 120 ? 9.506 -1.772 -8.694 1.00 93.44 120 PHE A C 1
ATOM 933 O O . PHE A 1 120 ? 9.713 -2.987 -8.695 1.00 93.44 120 PHE A O 1
ATOM 940 N N . SER A 1 121 ? 8.329 -1.248 -9.041 1.00 94.06 121 SER A N 1
ATOM 941 C CA . SER A 1 121 ? 7.247 -2.088 -9.555 1.00 94.06 121 SER A CA 1
ATOM 942 C C . SER A 1 121 ? 7.707 -2.798 -10.825 1.00 94.06 121 SER A C 1
ATOM 944 O O . SER A 1 121 ? 8.118 -2.147 -11.787 1.00 94.06 121 SER A O 1
ATOM 946 N N . SER A 1 122 ? 7.582 -4.123 -10.848 1.00 94.19 122 SER A N 1
ATOM 947 C CA . SER A 1 122 ? 7.940 -4.957 -12.004 1.00 94.19 122 SER A CA 1
ATOM 948 C C . SER A 1 122 ? 7.259 -4.497 -13.297 1.00 94.19 122 SER A C 1
ATOM 950 O O . SER A 1 122 ? 7.882 -4.487 -14.356 1.00 94.19 122 SER A O 1
ATOM 952 N N . SER A 1 123 ? 6.003 -4.048 -13.209 1.00 92.81 123 SER A N 1
ATOM 953 C CA . SER A 1 123 ? 5.246 -3.523 -14.350 1.00 92.81 123 SER A CA 1
ATOM 954 C C . SER A 1 123 ? 5.873 -2.253 -14.935 1.00 92.81 123 SER A C 1
ATOM 956 O O . SER A 1 123 ? 5.943 -2.099 -16.153 1.00 92.81 123 SER A O 1
ATOM 958 N N . VAL A 1 124 ? 6.389 -1.374 -14.072 1.00 93.31 124 VAL A N 1
ATOM 959 C CA . VAL A 1 124 ? 7.065 -0.136 -14.473 1.00 93.31 124 VAL A CA 1
ATOM 960 C C . VAL A 1 124 ? 8.419 -0.460 -15.093 1.00 93.31 124 VAL A C 1
ATOM 962 O O . VAL A 1 124 ? 8.718 0.046 -16.172 1.00 93.31 124 VAL A O 1
ATOM 965 N N . SER A 1 125 ? 9.209 -1.335 -14.463 1.00 94.62 125 SER A N 1
ATOM 966 C CA . SER A 1 125 ? 10.491 -1.786 -15.018 1.00 94.62 125 SER A CA 1
ATOM 967 C C . SER A 1 125 ? 10.312 -2.424 -16.398 1.00 94.62 125 SER A C 1
ATOM 969 O O . SER A 1 125 ? 10.982 -2.026 -17.345 1.00 94.62 125 SER A O 1
ATOM 971 N N . CYS A 1 126 ? 9.329 -3.317 -16.552 1.00 96.00 126 CYS A N 1
ATOM 972 C CA . CYS A 1 126 ? 9.024 -3.955 -17.832 1.00 96.00 126 CYS A CA 1
ATOM 973 C C . CYS A 1 126 ? 8.634 -2.937 -18.917 1.00 96.00 126 CYS A C 1
ATOM 975 O O . CYS A 1 126 ? 9.113 -3.026 -20.046 1.00 96.00 126 CYS A O 1
ATOM 977 N N . ALA A 1 127 ? 7.810 -1.938 -18.584 1.00 96.12 127 ALA A N 1
ATOM 978 C CA . ALA A 1 127 ? 7.437 -0.888 -19.531 1.00 96.12 127 ALA A CA 1
ATOM 979 C C . ALA A 1 127 ? 8.652 -0.067 -20.003 1.00 96.12 127 ALA A C 1
ATOM 981 O O . ALA A 1 127 ? 8.754 0.255 -21.190 1.00 96.12 127 ALA A O 1
ATOM 982 N N . VAL A 1 128 ? 9.585 0.241 -19.094 1.00 97.25 128 VAL A N 1
ATOM 983 C CA . VAL A 1 128 ? 10.839 0.937 -19.423 1.00 97.25 128 VAL A CA 1
ATOM 984 C C . VAL A 1 128 ? 11.715 0.076 -20.332 1.00 97.25 128 VAL A C 1
ATOM 986 O O . VAL A 1 128 ? 12.172 0.566 -21.364 1.00 97.25 128 VAL A O 1
ATOM 989 N N . ASP A 1 129 ? 11.891 -1.205 -20.010 1.00 97.44 129 ASP A N 1
ATOM 990 C CA . ASP A 1 129 ? 12.697 -2.127 -20.816 1.00 97.44 129 ASP A CA 1
ATOM 991 C C . ASP A 1 129 ? 12.142 -2.263 -22.241 1.00 97.44 129 ASP A C 1
ATOM 993 O O . ASP A 1 129 ? 12.888 -2.166 -23.219 1.00 97.44 129 ASP A O 1
ATOM 997 N N . VAL A 1 130 ? 10.819 -2.400 -22.386 1.00 97.56 130 VAL A N 1
ATOM 998 C CA . VAL A 1 130 ? 10.153 -2.432 -23.699 1.00 97.56 130 VAL A CA 1
ATOM 999 C C . VAL A 1 130 ? 10.399 -1.134 -24.470 1.00 97.56 130 VAL A C 1
ATOM 1001 O O . VAL A 1 130 ? 10.744 -1.181 -25.652 1.00 97.56 130 VAL A O 1
ATOM 1004 N N . ALA A 1 131 ? 10.274 0.028 -23.825 1.00 97.31 131 ALA A N 1
ATOM 1005 C CA . ALA A 1 131 ? 10.523 1.315 -24.472 1.00 97.31 131 ALA A CA 1
ATOM 1006 C C . ALA A 1 131 ? 11.978 1.459 -24.957 1.00 97.31 131 ALA A C 1
ATOM 1008 O O . ALA A 1 131 ? 12.217 1.956 -26.064 1.00 97.31 131 ALA A O 1
ATOM 1009 N N . VAL A 1 132 ? 12.948 0.989 -24.166 1.00 97.38 132 VAL A N 1
ATOM 1010 C CA . VAL A 1 132 ? 14.374 0.983 -24.533 1.00 97.38 132 VAL A CA 1
ATOM 1011 C C . VAL A 1 132 ? 14.624 0.060 -25.724 1.00 97.38 132 VAL A C 1
ATOM 1013 O O . VAL A 1 132 ? 15.245 0.485 -26.699 1.00 97.38 132 VAL A O 1
ATOM 1016 N N . LEU A 1 133 ? 14.093 -1.165 -25.694 1.00 96.62 133 LEU A N 1
ATOM 1017 C CA . LEU A 1 133 ? 14.237 -2.131 -26.787 1.00 96.62 133 LEU A CA 1
ATOM 1018 C C . LEU A 1 133 ? 13.638 -1.614 -28.102 1.00 96.62 133 LEU A C 1
ATOM 1020 O O . LEU A 1 133 ? 14.262 -1.726 -29.160 1.00 96.62 133 LEU A O 1
ATOM 1024 N N . LEU A 1 134 ? 12.452 -1.001 -28.044 1.00 94.94 134 LEU A N 1
ATOM 1025 C CA . LEU A 1 134 ? 11.818 -0.386 -29.212 1.00 94.94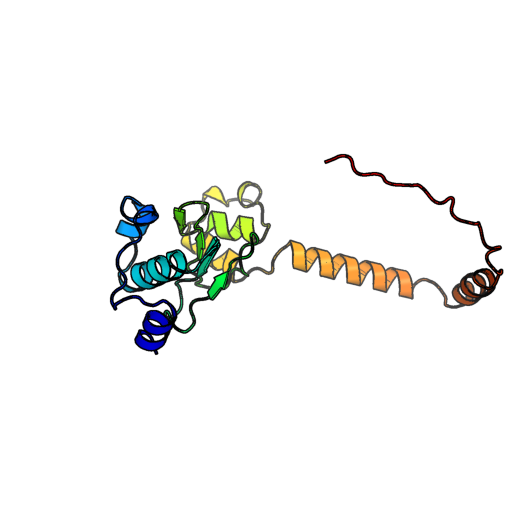 134 LEU A CA 1
ATOM 1026 C C . LEU A 1 134 ? 12.646 0.781 -29.764 1.00 94.94 134 LEU A C 1
ATOM 1028 O O . LEU A 1 134 ? 12.779 0.929 -30.981 1.00 94.94 134 LEU A O 1
ATOM 1032 N N . SER A 1 135 ? 13.236 1.587 -28.881 1.00 94.56 135 SER A N 1
ATOM 1033 C CA . SER A 1 135 ? 14.082 2.718 -29.271 1.00 94.56 135 SER A CA 1
ATOM 1034 C C . SER A 1 135 ? 15.391 2.261 -29.918 1.00 94.56 135 SER A C 1
ATOM 1036 O O . SER A 1 135 ? 15.776 2.799 -30.956 1.00 94.56 135 SER A O 1
ATOM 1038 N N . ALA A 1 136 ? 16.041 1.235 -29.361 1.00 94.69 136 ALA A N 1
ATOM 1039 C CA . ALA A 1 136 ? 17.259 0.650 -29.919 1.00 94.69 136 ALA A CA 1
ATOM 1040 C C . ALA A 1 136 ? 17.013 0.068 -31.320 1.00 94.69 136 ALA A C 1
ATOM 1042 O O . ALA A 1 136 ? 17.716 0.411 -32.269 1.00 94.69 136 ALA A O 1
ATOM 1043 N N . LYS A 1 137 ? 15.935 -0.709 -31.488 1.00 92.56 137 LYS A N 1
ATOM 1044 C CA . LYS A 1 137 ? 15.545 -1.270 -32.790 1.00 92.56 137 LYS A CA 1
ATOM 1045 C C . LYS A 1 137 ? 15.253 -0.188 -33.836 1.00 92.56 137 LYS A C 1
ATOM 1047 O O . LYS A 1 137 ? 15.574 -0.345 -35.015 1.00 92.56 137 LYS A O 1
ATOM 1052 N N . ARG A 1 138 ? 14.657 0.934 -33.418 1.00 89.00 138 ARG A N 1
ATOM 1053 C CA . ARG A 1 138 ? 14.431 2.085 -34.304 1.00 89.00 138 ARG A CA 1
ATOM 1054 C C . ARG A 1 138 ? 15.747 2.724 -34.751 1.00 89.00 138 ARG A C 1
ATOM 1056 O O . ARG A 1 138 ? 15.839 3.126 -35.906 1.00 89.00 138 ARG A O 1
ATOM 1063 N N . ALA A 1 139 ? 16.746 2.802 -33.873 1.00 89.88 139 ALA A N 1
ATOM 1064 C CA . ALA A 1 139 ? 18.054 3.373 -34.193 1.00 89.88 139 ALA A CA 1
ATOM 1065 C C . ALA A 1 139 ? 18.861 2.519 -35.189 1.00 89.88 139 ALA A C 1
ATOM 1067 O O . ALA A 1 139 ? 19.625 3.066 -35.979 1.00 89.88 139 ALA A O 1
ATOM 1068 N N . GLU A 1 140 ? 18.661 1.198 -35.197 1.00 88.62 140 GLU A N 1
ATOM 1069 C CA . GLU A 1 140 ? 19.275 0.285 -36.176 1.00 88.62 140 GLU A CA 1
ATOM 1070 C C . GLU A 1 140 ? 18.669 0.409 -37.581 1.00 88.62 140 GLU A C 1
ATOM 1072 O O . GLU A 1 140 ? 19.290 0.012 -38.567 1.00 88.62 140 GLU A O 1
ATOM 1077 N N . THR A 1 141 ? 17.456 0.958 -37.698 1.00 77.88 141 THR A N 1
ATOM 1078 C CA . THR A 1 141 ? 16.793 1.113 -38.994 1.00 77.88 141 THR A CA 1
ATOM 1079 C C . THR A 1 141 ? 17.363 2.348 -39.701 1.00 77.88 141 THR A C 1
ATOM 1081 O O . THR A 1 141 ? 17.160 3.466 -39.220 1.00 77.88 141 THR A O 1
ATOM 1084 N N . PRO A 1 142 ? 18.067 2.206 -40.843 1.00 76.50 142 PRO A N 1
ATOM 1085 C CA . PRO A 1 142 ? 18.651 3.351 -41.524 1.00 76.50 142 PRO A CA 1
ATOM 1086 C C . PRO A 1 142 ? 17.553 4.339 -41.959 1.00 76.50 142 PRO A C 1
ATOM 1088 O O . PRO A 1 142 ? 16.487 3.916 -42.420 1.00 76.50 142 PRO A O 1
ATOM 1091 N N . PRO A 1 143 ? 17.807 5.659 -41.891 1.00 69.69 143 PRO A N 1
ATOM 1092 C CA . PRO A 1 143 ? 16.809 6.694 -42.186 1.00 69.69 143 PRO A CA 1
ATOM 1093 C C . PRO A 1 143 ? 16.259 6.660 -43.627 1.00 69.69 143 PRO A C 1
ATOM 1095 O O . PRO A 1 143 ? 15.261 7.312 -43.921 1.00 69.69 143 PRO A O 1
ATOM 1098 N N . CYS A 1 144 ? 16.859 5.875 -44.529 1.00 56.50 144 CYS A N 1
ATOM 1099 C CA . CYS A 1 144 ? 16.539 5.855 -45.959 1.00 56.50 144 CYS A CA 1
ATOM 1100 C C . CYS A 1 144 ? 15.185 5.220 -46.340 1.00 56.50 144 CYS A C 1
ATOM 1102 O O . CYS A 1 144 ? 14.728 5.446 -47.454 1.00 56.50 144 CYS A O 1
ATOM 1104 N N . ASN A 1 145 ? 14.504 4.483 -45.452 1.00 54.84 145 ASN A N 1
ATOM 1105 C CA . ASN A 1 145 ? 13.182 3.901 -45.762 1.00 54.84 145 ASN A CA 1
ATOM 1106 C C . ASN A 1 145 ? 11.989 4.660 -45.158 1.00 54.84 145 ASN A C 1
AT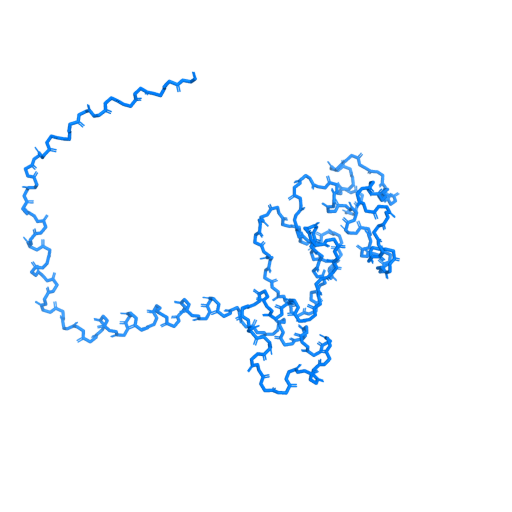OM 1108 O O . ASN A 1 145 ? 10.847 4.308 -45.444 1.00 54.84 145 ASN A O 1
ATOM 1112 N N . MET A 1 146 ? 12.216 5.716 -44.367 1.00 54.00 146 MET A N 1
ATOM 1113 C CA . MET A 1 146 ? 11.114 6.480 -43.763 1.00 54.00 146 MET A CA 1
ATOM 1114 C C . MET A 1 146 ? 10.497 7.511 -44.725 1.00 54.00 146 MET A C 1
ATOM 1116 O O . MET A 1 146 ? 9.341 7.876 -44.543 1.00 54.00 146 MET A O 1
ATOM 1120 N N . MET A 1 147 ? 11.211 7.928 -45.784 1.00 54.34 147 MET A N 1
ATOM 1121 C CA . MET A 1 147 ? 10.621 8.791 -46.823 1.00 54.34 147 MET A CA 1
ATOM 1122 C C . MET A 1 147 ? 9.567 8.056 -47.663 1.00 54.34 147 MET A C 1
ATOM 1124 O O . MET A 1 147 ? 8.522 8.623 -47.949 1.00 54.34 147 MET A O 1
ATOM 1128 N N . ARG A 1 148 ? 9.762 6.766 -47.973 1.00 55.69 148 ARG A N 1
ATOM 1129 C CA . ARG A 1 148 ? 8.784 6.013 -48.783 1.00 55.69 148 ARG A CA 1
ATOM 1130 C C . ARG A 1 148 ? 7.471 5.714 -48.060 1.00 55.69 148 ARG A C 1
ATOM 1132 O O . ARG A 1 148 ? 6.462 5.518 -48.724 1.00 55.69 148 ARG A O 1
ATOM 1139 N N . PHE A 1 149 ? 7.468 5.676 -46.727 1.00 55.22 149 PHE A N 1
ATOM 1140 C CA . PHE A 1 149 ? 6.240 5.430 -45.964 1.00 55.22 149 PHE A CA 1
ATOM 1141 C C . PHE A 1 149 ? 5.361 6.682 -45.856 1.00 55.22 149 PHE A C 1
ATOM 1143 O O . PHE A 1 149 ? 4.145 6.558 -45.795 1.00 55.22 149 PHE A O 1
ATOM 1150 N N . LEU A 1 150 ? 5.955 7.881 -45.880 1.00 56.97 150 LEU A N 1
ATOM 1151 C CA . LEU A 1 150 ? 5.202 9.139 -45.899 1.00 56.97 150 LEU A CA 1
ATOM 1152 C C . LEU A 1 150 ? 4.759 9.536 -47.314 1.00 56.97 150 LEU A C 1
ATOM 1154 O O . LEU A 1 150 ? 3.682 10.108 -47.455 1.00 56.97 150 LEU A O 1
ATOM 1158 N N . ASP A 1 151 ? 5.502 9.152 -48.358 1.00 58.78 151 ASP A N 1
ATOM 1159 C CA . ASP A 1 151 ? 5.066 9.347 -49.751 1.00 58.78 151 ASP A CA 1
ATOM 1160 C C . ASP A 1 151 ? 3.828 8.500 -50.116 1.00 58.78 151 ASP A C 1
ATOM 1162 O O . ASP A 1 151 ? 3.071 8.874 -51.007 1.00 58.78 151 ASP A O 1
ATOM 1166 N N . GLY A 1 152 ? 3.575 7.393 -49.404 1.00 58.09 152 GLY A N 1
ATOM 1167 C CA . GLY A 1 152 ? 2.378 6.557 -49.579 1.00 58.09 152 GLY A CA 1
ATOM 1168 C C . GLY A 1 152 ? 1.149 6.990 -48.766 1.00 58.09 152 GLY A C 1
ATOM 1169 O O . GLY A 1 152 ? 0.061 6.486 -49.013 1.00 58.09 152 GLY A O 1
ATOM 1170 N N . MET A 1 153 ? 1.286 7.917 -47.809 1.00 56.34 153 MET A N 1
ATOM 1171 C CA . MET A 1 153 ? 0.150 8.427 -47.013 1.00 56.34 153 MET A CA 1
ATOM 1172 C C . MET A 1 153 ? -0.508 9.674 -47.624 1.00 56.34 153 MET A C 1
ATOM 1174 O O . MET A 1 153 ? -1.471 10.191 -47.066 1.00 56.34 153 MET A O 1
ATOM 1178 N N . ASN A 1 154 ? -0.000 10.145 -48.766 1.00 57.25 154 ASN A N 1
ATOM 1179 C CA . ASN A 1 154 ? -0.603 11.213 -49.563 1.00 57.25 154 ASN A CA 1
ATOM 1180 C C . ASN A 1 154 ? -1.454 10.687 -50.730 1.00 57.25 154 ASN A C 1
ATOM 1182 O O . ASN A 1 154 ? -1.902 11.488 -51.550 1.00 57.25 154 ASN A O 1
ATOM 1186 N N . GLU A 1 155 ? -1.706 9.375 -50.823 1.00 63.62 155 GLU A N 1
ATOM 1187 C CA . GLU A 1 155 ? -2.823 8.925 -51.651 1.00 63.62 155 GLU A CA 1
ATOM 1188 C C . GLU A 1 155 ? -4.115 9.449 -51.010 1.00 63.62 155 GLU A C 1
ATOM 1190 O O . GLU A 1 155 ? -4.386 9.134 -49.848 1.00 63.62 155 GLU A O 1
ATOM 1195 N N . PRO A 1 156 ? -4.894 10.294 -51.713 1.00 63.75 156 PRO A N 1
ATOM 1196 C CA . PRO A 1 156 ? -6.170 10.752 -51.201 1.00 63.75 156 PRO A CA 1
ATOM 1197 C C . PRO A 1 156 ? -7.014 9.509 -50.952 1.00 63.75 156 PRO A C 1
ATOM 1199 O O . PRO A 1 156 ? -7.360 8.798 -51.896 1.00 63.75 156 PRO A O 1
ATOM 1202 N N . GLN A 1 157 ? -7.317 9.231 -49.683 1.00 61.28 157 GLN A N 1
ATOM 1203 C CA . GLN A 1 157 ? -8.339 8.256 -49.351 1.00 61.28 157 GLN A CA 1
ATOM 1204 C C . GLN A 1 157 ? -9.608 8.733 -50.048 1.00 61.28 157 GLN A C 1
ATOM 1206 O O . GLN A 1 157 ? -10.194 9.749 -49.669 1.00 61.28 157 GLN A O 1
ATOM 1211 N N . ALA A 1 158 ? -9.972 8.039 -51.128 1.00 65.75 158 ALA A N 1
ATOM 1212 C CA . ALA A 1 158 ? -11.300 8.136 -51.688 1.00 65.75 158 ALA A CA 1
ATOM 1213 C C . ALA A 1 158 ? -12.248 7.948 -50.508 1.00 65.75 158 ALA A C 1
ATOM 1215 O O . ALA A 1 158 ? -12.099 6.995 -49.746 1.00 65.75 158 ALA A O 1
ATOM 1216 N N . SER A 1 159 ? -13.122 8.926 -50.306 1.00 62.22 159 SER A N 1
ATOM 1217 C CA . SER A 1 159 ? -14.119 8.932 -49.252 1.00 62.22 159 SER A CA 1
ATOM 1218 C C . SER A 1 159 ? -14.960 7.664 -49.365 1.00 62.22 159 SER A C 1
ATOM 1220 O O . SER A 1 159 ? -15.920 7.623 -50.133 1.00 62.22 159 SER A O 1
ATOM 1222 N N . GLU A 1 160 ? -14.572 6.617 -48.642 1.00 66.56 160 GLU A N 1
ATOM 1223 C CA . GLU A 1 160 ? -15.459 5.509 -48.337 1.00 66.56 160 GLU A CA 1
ATOM 1224 C C . GLU A 1 160 ? -16.539 6.101 -47.439 1.00 66.56 160 GLU A C 1
ATOM 1226 O O . GLU A 1 160 ? -16.312 6.411 -46.268 1.00 66.56 160 GLU A O 1
ATOM 1231 N N . GLU A 1 161 ? -17.689 6.373 -48.050 1.00 66.75 161 GLU A N 1
ATOM 1232 C CA . GLU A 1 161 ? -18.919 6.713 -47.355 1.00 66.75 161 GLU A CA 1
ATOM 1233 C C . GLU A 1 161 ? -19.177 5.620 -46.316 1.00 66.75 161 GLU A C 1
ATOM 1235 O O . GLU A 1 161 ? -19.498 4.480 -46.654 1.00 66.75 161 GLU A O 1
ATOM 1240 N N . MET A 1 162 ? -18.975 5.953 -45.039 1.00 62.41 162 MET A N 1
ATOM 1241 C CA . MET A 1 162 ? -19.368 5.065 -43.956 1.00 62.41 162 MET A CA 1
ATOM 1242 C C . MET A 1 162 ? -20.892 4.919 -44.002 1.00 62.41 162 MET A C 1
ATOM 1244 O O . MET A 1 162 ? -21.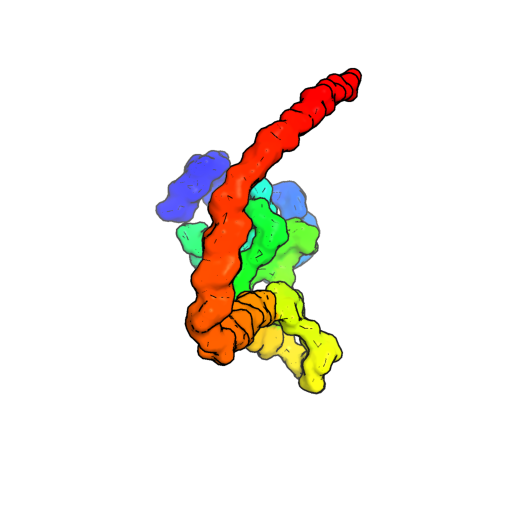583 5.940 -43.947 1.00 62.41 162 MET A O 1
ATOM 1248 N N . PRO A 1 163 ? -21.435 3.694 -44.094 1.00 68.00 163 PRO A N 1
ATOM 1249 C CA . PRO A 1 163 ? -22.870 3.496 -44.005 1.00 68.00 163 PRO A CA 1
ATOM 1250 C C . PRO A 1 163 ? -23.355 3.964 -42.629 1.00 68.00 163 PRO A C 1
ATOM 1252 O O . PRO A 1 163 ? -22.786 3.598 -41.600 1.00 68.00 163 PRO A O 1
ATOM 1255 N N . GLU A 1 164 ? -24.397 4.796 -42.619 1.00 68.88 164 GLU A N 1
ATOM 1256 C CA . GLU A 1 164 ? -25.102 5.203 -41.405 1.00 68.88 164 GLU A CA 1
ATOM 1257 C C . GLU A 1 164 ? -25.757 3.967 -40.768 1.00 68.88 164 GLU A C 1
ATOM 1259 O O . GLU A 1 164 ? -26.875 3.579 -41.108 1.00 68.88 164 GLU A O 1
ATOM 1264 N N . GLU A 1 165 ? -25.050 3.307 -39.851 1.00 69.62 165 GLU A N 1
ATOM 1265 C CA . GLU A 1 165 ? -25.666 2.322 -38.968 1.00 69.62 165 GLU A CA 1
ATOM 1266 C C . GLU A 1 165 ? -26.505 3.055 -37.914 1.00 69.62 165 GLU A C 1
ATOM 1268 O O . GLU A 1 165 ? -25.994 3.667 -36.974 1.00 69.62 165 GLU A O 1
ATOM 1273 N N . ASN A 1 166 ? -27.824 2.989 -38.102 1.00 64.00 166 ASN A N 1
ATOM 1274 C CA . ASN A 1 166 ? -28.836 3.364 -37.122 1.00 64.00 166 ASN A CA 1
ATOM 1275 C C . ASN A 1 166 ? -28.756 2.423 -35.912 1.00 64.00 166 ASN A C 1
ATOM 1277 O O . ASN A 1 166 ? -29.296 1.317 -35.927 1.00 64.00 166 ASN A O 1
ATOM 1281 N N . TRP A 1 167 ? -28.106 2.878 -34.844 1.00 64.88 167 TRP A N 1
ATOM 1282 C CA . TRP A 1 167 ? -28.136 2.212 -33.544 1.00 64.88 167 TRP A CA 1
ATOM 1283 C C . TRP A 1 167 ? -29.349 2.700 -32.744 1.00 64.88 167 TRP A C 1
ATOM 1285 O O . TRP A 1 167 ? -29.229 3.563 -31.873 1.00 64.88 167 TRP A O 1
ATOM 1295 N N . GLU A 1 168 ? -30.534 2.165 -33.044 1.00 66.88 168 GLU A N 1
ATOM 1296 C CA . GLU A 1 168 ? -31.680 2.280 -32.137 1.00 66.88 168 GLU A CA 1
ATOM 1297 C C . GLU A 1 168 ? -31.432 1.381 -30.918 1.00 66.88 168 GLU A C 1
ATOM 1299 O O . GLU A 1 168 ? -31.468 0.154 -30.998 1.00 66.88 168 GLU A O 1
ATOM 1304 N N . PHE A 1 169 ? -31.131 2.002 -29.778 1.00 61.09 169 PHE A N 1
ATOM 1305 C CA . PHE A 1 169 ? -31.134 1.326 -28.487 1.00 61.09 169 PHE A CA 1
ATOM 1306 C C . PHE A 1 169 ? -32.570 1.306 -27.953 1.00 61.09 169 PHE A C 1
ATOM 1308 O O . PHE A 1 169 ? -33.063 2.320 -27.457 1.00 61.09 169 PHE A O 1
ATOM 1315 N N . GLU A 1 170 ? -33.234 0.153 -28.051 1.00 61.06 170 GLU A N 1
ATOM 1316 C CA . GLU A 1 170 ? -34.432 -0.132 -27.258 1.00 61.06 170 GLU A CA 1
ATOM 1317 C C . GLU A 1 170 ? -34.041 -0.218 -25.771 1.00 61.06 170 GLU A C 1
ATOM 1319 O O . GLU A 1 170 ? -33.124 -0.957 -25.397 1.00 61.06 170 GLU A O 1
ATOM 1324 N N . LEU A 1 171 ? -34.709 0.596 -24.947 1.00 67.19 171 LEU A N 1
ATOM 1325 C CA . LEU A 1 171 ? -34.607 0.627 -23.482 1.00 67.19 171 LEU A CA 1
ATOM 1326 C C . LEU A 1 171 ? -35.573 -0.367 -22.833 1.00 67.19 171 LEU A C 1
ATOM 1328 O O . LEU A 1 171 ? -36.733 -0.441 -23.298 1.00 67.19 171 LEU A O 1
#

pLDDT: mean 88.35, std 12.8, range [54.0, 97.81]

Sequence (171 aa):
MHMDKCEELGVSWPPDVPEVLENNAWLKTAPPREKEIVCLAALEKGATWVDSSQNITRARNSTKKSAPTVLPGCRLWSFQVGRYMTGRDLMRLQGYPIESLPDSAKWSDHQCADLAGNAFSSSVSCAVDVAVLLSAKRAETPPCNMMRFLDGMNEPQASEEMPEENWEFEL

Radius of gyration: 25.29 Å; chains: 1; bounding box: 54×40×70 Å

Secondary structure (DSSP, 8-state):
-HHHHHHHTT-PSSPPPPHHHHT-HHHHHS-HHHHHHHHHHHHSTT--EEE-SS-TTT-EEE-SSSPPPP-TT--EEETTTTEEPPHHHHHHHTT--GGGSTTGGG--HHHHHHHHHHSPPHHHHHHHHHHHHHHHHHHHS-GGGHHHHHHTTTS----------------